Protein AF-A0A8H9LER7-F1 (afdb_monomer)

pLDDT: mean 70.86, std 13.46, range [41.44, 95.25]

Sequence (81 aa):
MLDLSQPTFERKDKQMPEMDPLDDVVEEISIEAPEADAVEQHQLLQVTDDRRWPEHVPFEADPADVAEQERTVDLDDDDYR

Mean predicted aligned error: 18.54 Å

Foldseek 3Di:
DDDPDDDDPDPDDDPDPDDPVVVVVCVVDPPDDPPVVVVVVPDDDPDDPQQDQDPDDDPPDDSVVVSVVSRDDDDDPVVPD

Structure (mmCIF, N/CA/C/O backbone):
data_AF-A0A8H9LER7-F1
#
_entry.id   AF-A0A8H9LER7-F1
#
loop_
_atom_site.group_PDB
_atom_site.id
_atom_site.type_symbol
_atom_site.label_atom_id
_atom_site.label_alt_id
_atom_site.label_comp_id
_atom_site.label_asym_id
_atom_site.label_entity_id
_atom_site.label_seq_id
_atom_site.pdbx_PDB_ins_code
_atom_site.Cartn_x
_atom_site.Cartn_y
_atom_site.Cartn_z
_atom_site.occupancy
_atom_site.B_iso_or_equiv
_atom_site.auth_seq_id
_atom_site.auth_comp_id
_atom_site.auth_asym_id
_atom_site.auth_atom_id
_atom_site.pdbx_PDB_model_num
ATOM 1 N N . MET A 1 1 ? 13.028 10.154 44.094 1.00 41.44 1 MET A N 1
ATOM 2 C CA . MET A 1 1 ? 13.205 11.249 43.116 1.00 41.44 1 MET A CA 1
ATOM 3 C C . MET A 1 1 ? 14.612 11.119 42.546 1.00 41.44 1 MET A C 1
ATOM 5 O O . MET A 1 1 ? 15.500 10.781 43.310 1.00 41.44 1 MET A O 1
ATOM 9 N N . LEU A 1 2 ? 14.722 11.266 41.224 1.00 52.91 2 LEU A N 1
ATOM 10 C CA . LEU A 1 2 ? 15.834 11.028 40.280 1.00 52.91 2 LEU A CA 1
ATOM 11 C C . LEU A 1 2 ? 17.291 11.128 40.796 1.00 52.91 2 LEU A C 1
ATOM 13 O O . LEU A 1 2 ? 17.640 12.125 41.416 1.00 52.91 2 LEU A O 1
ATOM 17 N N . ASP A 1 3 ? 18.148 10.185 40.371 1.00 47.19 3 ASP A N 1
ATOM 18 C CA . ASP A 1 3 ? 19.559 10.470 40.050 1.00 47.19 3 ASP A CA 1
ATOM 19 C C . ASP A 1 3 ? 19.964 9.766 38.737 1.00 47.19 3 ASP A C 1
ATOM 21 O O . ASP A 1 3 ? 19.886 8.542 38.607 1.00 47.19 3 ASP A O 1
ATOM 25 N N . LEU A 1 4 ? 20.312 10.580 37.735 1.00 59.03 4 LEU A N 1
ATOM 26 C CA . LEU A 1 4 ? 20.733 10.195 36.387 1.00 59.03 4 LEU A CA 1
ATOM 27 C C . LEU A 1 4 ? 22.230 9.844 36.363 1.00 59.03 4 LEU A C 1
ATOM 29 O O . LEU A 1 4 ? 23.031 10.588 35.795 1.00 59.03 4 LEU A O 1
ATOM 33 N N . SER A 1 5 ? 22.635 8.702 36.909 1.00 53.25 5 SER A N 1
ATOM 34 C CA . SER A 1 5 ? 24.022 8.252 36.736 1.00 53.25 5 SER A CA 1
ATOM 35 C C . SER A 1 5 ? 24.136 7.296 35.547 1.00 53.25 5 SER A C 1
ATOM 37 O O . SER A 1 5 ? 24.154 6.074 35.687 1.00 53.25 5 SER A O 1
ATOM 39 N N . GLN A 1 6 ? 24.152 7.859 34.334 1.00 65.62 6 GLN A N 1
ATOM 40 C CA . GLN A 1 6 ? 24.680 7.151 33.165 1.00 65.62 6 GLN A CA 1
ATOM 41 C C . GLN A 1 6 ? 26.172 6.865 33.424 1.00 65.62 6 GLN A C 1
ATOM 43 O O . GLN A 1 6 ? 26.899 7.798 33.773 1.00 65.62 6 GLN A O 1
ATOM 48 N N . PRO A 1 7 ? 26.666 5.625 33.264 1.00 50.88 7 PRO A N 1
ATOM 49 C CA . PRO A 1 7 ? 28.086 5.351 33.427 1.00 50.88 7 PRO A CA 1
ATOM 50 C C . PRO A 1 7 ? 28.876 6.025 32.297 1.00 50.88 7 PRO A C 1
ATOM 52 O O . PRO A 1 7 ? 28.692 5.732 31.116 1.00 50.88 7 PRO A O 1
ATOM 55 N N . THR A 1 8 ? 29.768 6.941 32.666 1.00 52.59 8 THR A N 1
ATOM 56 C CA . THR A 1 8 ? 30.732 7.574 31.762 1.00 52.59 8 THR A CA 1
ATOM 57 C C . THR A 1 8 ? 31.711 6.523 31.242 1.00 52.59 8 THR A C 1
ATOM 59 O O . THR A 1 8 ? 32.556 6.034 31.993 1.00 52.59 8 THR A O 1
ATOM 62 N N . PHE A 1 9 ? 31.617 6.171 29.958 1.00 57.84 9 PHE A N 1
ATOM 63 C CA . PHE A 1 9 ? 32.636 5.356 29.302 1.00 57.84 9 PHE A CA 1
ATOM 64 C C . PHE A 1 9 ? 33.856 6.238 29.006 1.00 57.84 9 PHE A C 1
ATOM 66 O O . PHE A 1 9 ? 33.862 7.040 28.073 1.00 57.84 9 PHE A O 1
ATOM 73 N N . GLU A 1 10 ? 34.870 6.128 29.859 1.00 57.44 10 GLU A N 1
ATOM 74 C CA . GLU A 1 10 ? 36.148 6.827 29.747 1.00 57.44 10 GLU A CA 1
ATOM 75 C C . GLU A 1 10 ? 36.855 6.428 28.438 1.00 57.44 10 GLU A C 1
ATOM 77 O O . GLU A 1 10 ? 37.362 5.311 28.300 1.00 57.44 10 GLU A O 1
ATOM 82 N N . ARG A 1 11 ? 36.888 7.333 27.451 1.00 59.03 11 ARG A N 1
ATOM 83 C CA . ARG A 1 11 ? 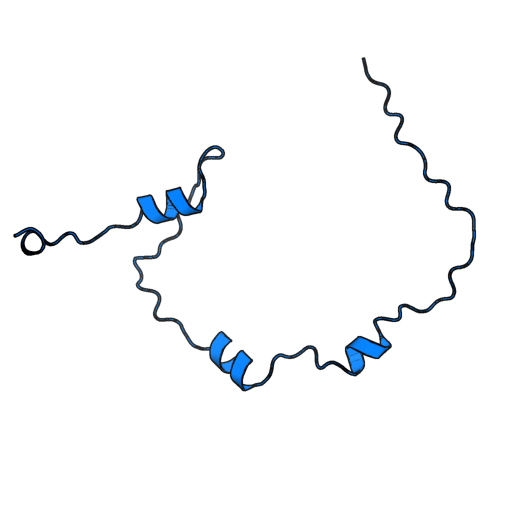37.700 7.158 26.240 1.00 59.03 11 ARG A CA 1
ATOM 84 C C . ARG A 1 11 ? 39.157 7.424 26.604 1.00 59.03 11 ARG A C 1
ATOM 86 O O . ARG A 1 11 ? 39.614 8.557 26.552 1.00 59.03 11 ARG A O 1
ATOM 93 N N . LYS A 1 12 ? 39.877 6.378 27.009 1.00 51.69 12 LYS A N 1
ATOM 94 C CA . LYS A 1 12 ? 41.341 6.413 27.077 1.00 51.69 12 LYS A CA 1
ATOM 95 C C . LYS A 1 12 ? 41.879 6.626 25.666 1.00 51.69 12 LYS A C 1
ATOM 97 O O . LYS A 1 12 ? 41.560 5.841 24.773 1.00 51.69 12 LYS A O 1
ATOM 102 N N . ASP A 1 13 ? 42.690 7.663 25.494 1.00 57.94 13 ASP A N 1
ATOM 103 C CA . ASP A 1 13 ? 43.426 7.972 24.273 1.00 57.94 13 ASP A CA 1
ATOM 104 C C . ASP A 1 13 ? 44.278 6.771 23.843 1.00 57.94 13 ASP A C 1
ATOM 106 O O . ASP A 1 13 ? 45.414 6.570 24.274 1.00 57.94 13 ASP A O 1
ATOM 110 N N . LYS A 1 14 ? 43.706 5.932 22.988 1.00 52.38 14 LYS A N 1
ATOM 111 C CA . LYS A 1 14 ? 44.431 4.962 22.185 1.00 52.38 14 LYS A CA 1
ATOM 112 C C . LYS A 1 14 ? 44.140 5.359 20.756 1.00 52.38 14 LYS A C 1
ATOM 114 O O . LYS A 1 14 ? 43.036 5.141 20.269 1.00 52.38 14 LYS A O 1
ATOM 119 N N . GLN A 1 15 ? 45.113 6.024 20.144 1.00 53.00 15 GLN A N 1
ATOM 120 C CA . GLN A 1 15 ? 45.107 6.385 18.736 1.00 53.00 15 GLN A CA 1
ATOM 121 C C . GLN A 1 15 ? 44.738 5.129 17.935 1.00 53.00 15 GLN A C 1
ATOM 123 O O . GLN A 1 15 ? 45.519 4.179 17.858 1.00 53.00 15 GLN A O 1
ATOM 128 N N . MET A 1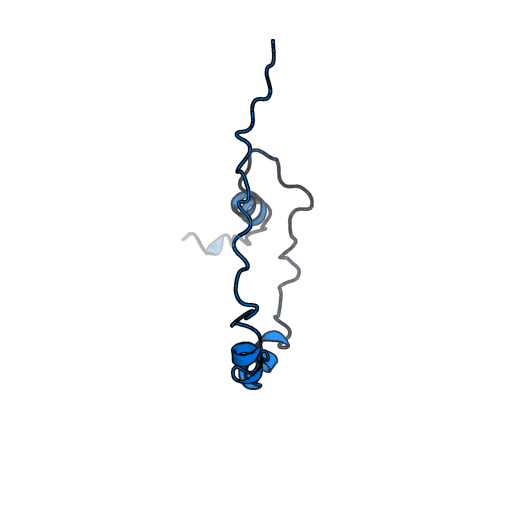 16 ? 43.492 5.077 17.464 1.00 51.59 16 MET A N 1
ATOM 129 C CA . MET A 1 16 ? 43.047 4.065 16.519 1.00 51.59 16 MET A CA 1
ATOM 130 C C . MET A 1 16 ? 43.812 4.369 15.230 1.00 51.59 16 MET A C 1
ATOM 132 O O . MET A 1 16 ? 43.763 5.521 14.795 1.00 51.59 16 MET A O 1
ATOM 136 N N . PRO A 1 17 ? 44.587 3.425 14.669 1.00 59.72 17 PRO A N 1
ATOM 137 C CA . PRO A 1 17 ? 45.151 3.644 13.349 1.00 59.72 17 PRO A CA 1
ATOM 138 C C . PRO A 1 17 ? 43.993 3.951 12.394 1.00 59.72 17 PRO A C 1
ATOM 140 O O . PRO A 1 17 ? 43.011 3.213 12.350 1.00 59.72 17 PRO A O 1
ATOM 143 N N . GLU A 1 18 ? 44.099 5.093 11.719 1.00 62.59 18 GLU A N 1
ATOM 144 C CA . GLU A 1 18 ? 43.169 5.579 10.706 1.00 62.59 18 GLU A CA 1
ATOM 145 C C . GLU A 1 18 ? 43.146 4.584 9.545 1.00 62.59 18 GLU A C 1
ATOM 147 O O . GLU A 1 18 ? 44.049 4.558 8.716 1.00 62.59 18 GLU A O 1
ATOM 152 N N . MET A 1 19 ? 42.146 3.713 9.542 1.00 60.38 19 MET A N 1
ATOM 153 C CA . MET A 1 19 ? 41.672 2.977 8.380 1.00 60.38 19 MET A CA 1
ATOM 154 C C . MET A 1 19 ? 40.179 2.834 8.621 1.00 60.38 19 MET A C 1
ATOM 156 O O . MET A 1 19 ? 39.797 2.138 9.559 1.00 60.38 19 MET A O 1
ATOM 160 N N . ASP A 1 20 ? 39.345 3.514 7.840 1.00 59.41 20 ASP A N 1
ATOM 161 C CA . ASP A 1 20 ? 37.982 3.031 7.649 1.00 59.41 20 ASP A CA 1
ATOM 162 C C . ASP A 1 20 ? 38.112 1.947 6.568 1.00 59.41 20 ASP A C 1
ATOM 164 O O . ASP A 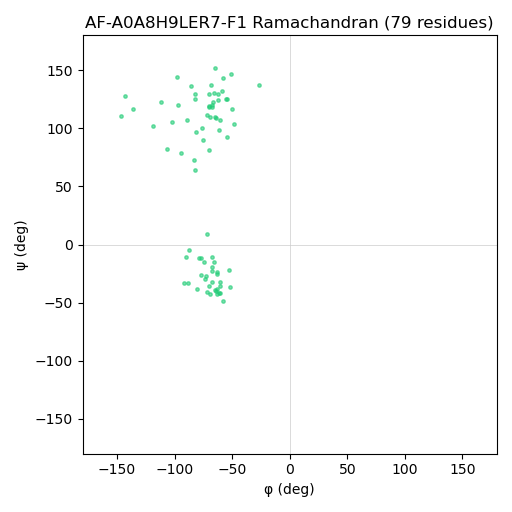1 20 ? 38.250 2.273 5.389 1.00 59.41 20 ASP A O 1
ATOM 168 N N . PRO A 1 21 ? 38.203 0.651 6.933 1.00 57.91 21 PRO A N 1
ATOM 169 C CA . PRO A 1 21 ? 38.519 -0.430 5.994 1.00 57.91 21 PRO A CA 1
ATOM 170 C C . PRO A 1 21 ? 37.346 -0.728 5.050 1.00 57.91 21 PRO A C 1
ATOM 172 O O . PRO A 1 21 ? 37.340 -1.746 4.365 1.00 57.91 21 PRO A O 1
ATOM 175 N N . LEU A 1 22 ? 36.320 0.118 5.079 1.00 55.81 22 LEU A N 1
ATOM 176 C CA . LEU A 1 22 ? 35.160 0.036 4.223 1.00 55.81 22 LEU A CA 1
ATOM 177 C C . LEU A 1 22 ? 35.394 0.805 2.925 1.00 55.81 22 LEU A C 1
ATOM 179 O O . LEU A 1 22 ? 34.936 0.314 1.908 1.00 55.81 22 LEU A O 1
ATOM 183 N N . ASP A 1 23 ? 36.150 1.913 2.932 1.00 56.25 23 ASP A N 1
ATOM 184 C CA . ASP A 1 23 ? 36.302 2.825 1.781 1.00 56.25 23 ASP A CA 1
ATOM 185 C C . ASP A 1 23 ? 36.917 2.134 0.543 1.00 56.25 23 ASP A C 1
ATOM 187 O O . ASP A 1 23 ? 36.407 2.266 -0.564 1.00 56.25 23 ASP A O 1
ATOM 191 N N . ASP A 1 24 ? 37.936 1.294 0.757 1.00 55.16 24 ASP A N 1
ATOM 192 C CA . ASP A 1 24 ? 38.624 0.508 -0.288 1.00 55.16 24 ASP A CA 1
ATOM 193 C C . ASP A 1 24 ? 37.756 -0.655 -0.817 1.00 55.16 24 ASP A C 1
ATOM 195 O O . ASP A 1 24 ? 37.857 -1.060 -1.971 1.00 55.16 24 ASP A O 1
ATOM 199 N N . VAL A 1 25 ? 36.835 -1.167 0.011 1.00 56.34 25 VAL A N 1
ATOM 200 C CA . VAL A 1 25 ? 35.902 -2.235 -0.379 1.00 56.34 25 VAL A CA 1
ATOM 201 C C . VAL A 1 25 ? 34.723 -1.662 -1.166 1.00 56.34 25 VAL A C 1
ATOM 203 O O . VAL A 1 25 ? 34.309 -2.287 -2.138 1.00 56.34 25 VAL A O 1
ATOM 206 N N . VAL A 1 26 ? 34.200 -0.475 -0.815 1.00 57.53 26 VAL A N 1
ATOM 207 C CA . VAL A 1 26 ? 33.086 0.158 -1.561 1.00 57.53 26 VAL A CA 1
ATOM 208 C C . VAL A 1 26 ? 33.464 0.497 -3.005 1.00 57.53 26 VAL A C 1
ATOM 210 O O . VAL A 1 26 ? 32.579 0.600 -3.849 1.00 57.53 26 VAL A O 1
ATOM 213 N N . GLU A 1 27 ? 34.755 0.668 -3.297 1.00 58.06 27 GLU A N 1
ATOM 214 C CA . GLU A 1 27 ? 35.245 0.915 -4.657 1.00 58.06 27 GLU A CA 1
ATOM 215 C C . GLU A 1 27 ? 35.276 -0.373 -5.516 1.00 58.06 27 GLU A C 1
ATOM 217 O O . GLU A 1 27 ? 35.119 -0.297 -6.735 1.00 58.06 27 GLU A O 1
ATOM 222 N N . GLU A 1 28 ? 35.404 -1.563 -4.903 1.00 59.38 28 GLU A N 1
ATOM 223 C CA . GLU A 1 28 ? 35.457 -2.866 -5.600 1.00 59.38 28 GLU A CA 1
ATOM 224 C C . GLU A 1 28 ? 34.073 -3.533 -5.764 1.00 59.38 28 GLU A C 1
ATOM 226 O O . GLU A 1 28 ? 33.810 -4.186 -6.778 1.00 59.38 28 GLU A O 1
ATOM 231 N N . ILE A 1 29 ? 33.151 -3.346 -4.813 1.00 64.50 29 ILE A N 1
ATOM 232 C CA . ILE A 1 29 ? 31.741 -3.744 -4.964 1.00 64.50 29 ILE A CA 1
ATOM 233 C C . ILE A 1 29 ? 30.951 -2.595 -5.581 1.00 64.50 29 ILE A C 1
ATOM 235 O O . ILE A 1 29 ? 30.648 -1.608 -4.917 1.00 64.50 29 ILE A O 1
ATOM 239 N N . SER A 1 30 ? 30.570 -2.741 -6.852 1.00 66.94 30 SER A N 1
ATOM 240 C CA . SER A 1 30 ? 29.637 -1.813 -7.494 1.00 66.94 30 SER A CA 1
ATOM 241 C C . SER A 1 30 ? 28.397 -1.633 -6.609 1.00 66.94 30 SER A C 1
ATOM 243 O O . SER A 1 30 ? 27.665 -2.585 -6.358 1.00 66.94 30 SER A O 1
ATOM 245 N N . ILE A 1 31 ? 28.183 -0.408 -6.120 1.00 73.50 31 ILE A N 1
ATOM 246 C CA . ILE A 1 31 ? 27.027 -0.041 -5.282 1.00 73.50 31 ILE A CA 1
ATOM 247 C C . ILE A 1 31 ? 25.692 -0.138 -6.034 1.00 73.50 31 ILE A C 1
ATOM 249 O O . ILE A 1 31 ? 24.623 -0.082 -5.429 1.00 73.50 31 ILE A O 1
ATOM 253 N N . GLU A 1 32 ? 25.763 -0.216 -7.362 1.00 74.19 32 GLU A N 1
ATOM 254 C CA . GLU A 1 32 ? 24.625 -0.303 -8.259 1.00 74.19 32 GLU A CA 1
ATOM 255 C C . GLU A 1 32 ? 24.192 -1.764 -8.412 1.00 74.19 32 GLU A C 1
ATOM 257 O O . GLU A 1 32 ? 25.017 -2.665 -8.579 1.00 74.19 32 GLU A O 1
ATOM 262 N N . ALA A 1 33 ? 22.881 -1.998 -8.359 1.00 84.38 33 ALA A N 1
ATOM 263 C CA . ALA A 1 33 ? 22.318 -3.299 -8.681 1.00 84.38 33 ALA A CA 1
ATOM 264 C C . ALA A 1 33 ? 22.555 -3.634 -10.171 1.00 84.38 33 ALA A C 1
ATOM 266 O O . ALA A 1 33 ? 22.624 -2.722 -10.996 1.00 84.38 33 ALA A O 1
ATOM 267 N N . PRO A 1 34 ? 22.644 -4.920 -10.559 1.00 86.12 34 PRO A N 1
ATOM 268 C CA . PRO A 1 34 ? 22.723 -5.304 -11.968 1.00 86.12 34 PRO A CA 1
ATOM 269 C C . PRO A 1 34 ? 21.605 -4.665 -12.805 1.00 86.12 34 PRO A C 1
ATOM 271 O O . PRO A 1 34 ? 20.476 -4.547 -12.331 1.00 86.12 34 PRO A O 1
ATOM 274 N N . GLU A 1 35 ? 21.880 -4.341 -14.076 1.00 79.81 35 GLU A N 1
ATOM 275 C CA . GLU A 1 35 ? 20.903 -3.681 -14.965 1.00 79.81 35 GLU A CA 1
ATOM 276 C C . GLU A 1 35 ? 19.550 -4.410 -15.013 1.00 79.81 35 GLU A C 1
ATOM 278 O O . GLU A 1 35 ? 18.501 -3.774 -15.060 1.00 79.81 35 GLU A O 1
ATOM 283 N N . ALA A 1 36 ? 19.562 -5.746 -14.965 1.00 84.25 36 ALA A N 1
ATOM 284 C CA . ALA A 1 36 ? 18.345 -6.553 -14.944 1.00 84.25 36 ALA A CA 1
ATOM 285 C C . ALA A 1 36 ? 17.491 -6.325 -13.681 1.00 84.25 36 ALA A C 1
ATOM 287 O O . ALA A 1 36 ? 16.274 -6.223 -13.794 1.00 84.25 36 ALA A O 1
ATOM 288 N N . ASP A 1 37 ? 18.120 -6.183 -12.511 1.00 83.31 37 ASP A N 1
ATOM 289 C CA . ASP A 1 37 ? 17.436 -5.924 -11.237 1.00 83.31 37 ASP A CA 1
ATOM 290 C C . ASP A 1 37 ? 16.849 -4.503 -11.232 1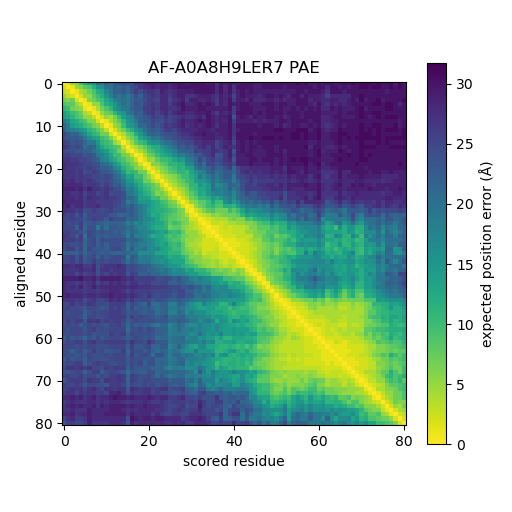.00 83.31 37 ASP A C 1
ATOM 292 O O . ASP A 1 37 ? 15.679 -4.298 -10.916 1.00 83.31 37 ASP A O 1
ATOM 296 N N . ALA A 1 38 ? 17.611 -3.518 -11.728 1.00 86.88 38 ALA A N 1
ATOM 297 C CA . ALA A 1 38 ? 17.137 -2.141 -11.881 1.00 86.88 38 ALA A CA 1
ATOM 298 C C . ALA A 1 38 ? 15.921 -2.031 -12.825 1.00 86.88 38 ALA A C 1
ATOM 300 O O . ALA A 1 38 ? 15.007 -1.239 -12.580 1.00 86.88 38 ALA A O 1
ATOM 301 N N . VAL A 1 39 ? 15.872 -2.842 -13.888 1.00 87.25 39 VAL A N 1
ATOM 302 C CA . VAL A 1 39 ? 14.709 -2.926 -14.789 1.00 87.25 39 VAL A CA 1
ATOM 303 C C . VAL A 1 39 ? 13.470 -3.436 -14.055 1.00 87.25 39 VAL A C 1
ATOM 305 O O . VAL A 1 39 ? 12.391 -2.872 -14.248 1.00 87.25 39 VAL A O 1
ATOM 308 N N . GLU A 1 40 ? 13.606 -4.451 -13.199 1.00 84.31 40 GLU A N 1
ATOM 309 C CA . GLU A 1 40 ? 12.497 -4.957 -12.379 1.00 84.31 40 GLU A CA 1
ATOM 310 C C . GLU A 1 40 ? 11.992 -3.893 -11.395 1.00 84.31 40 GLU A C 1
ATOM 312 O O . GLU A 1 40 ? 10.781 -3.734 -11.245 1.00 84.31 40 GLU A O 1
ATOM 317 N N . GLN A 1 41 ? 12.883 -3.086 -10.808 1.00 83.81 41 GLN A N 1
ATOM 318 C CA . GLN A 1 41 ? 12.488 -1.981 -9.920 1.00 83.81 41 GLN A CA 1
ATOM 319 C C . GLN A 1 41 ? 11.753 -0.849 -10.648 1.00 83.81 41 GLN A C 1
ATOM 321 O O . GLN A 1 41 ? 10.895 -0.180 -10.072 1.00 83.81 41 GLN A O 1
ATOM 326 N N . HIS A 1 42 ? 12.090 -0.602 -11.915 1.00 83.50 42 HIS A N 1
ATOM 327 C CA . HIS A 1 42 ? 11.453 0.436 -12.731 1.00 83.50 42 HIS A CA 1
ATOM 328 C C . HIS A 1 42 ? 10.191 -0.062 -13.449 1.00 83.50 42 HIS A C 1
ATOM 330 O O . HIS A 1 42 ? 9.495 0.720 -14.107 1.00 83.50 42 HIS A O 1
ATOM 336 N N . GLN A 1 43 ? 9.880 -1.354 -13.345 1.00 85.75 43 GLN A N 1
ATOM 337 C CA . GLN A 1 43 ? 8.668 -1.923 -13.904 1.00 85.75 43 GLN A CA 1
ATOM 338 C C . GLN A 1 43 ? 7.457 -1.371 -13.139 1.00 85.75 43 GLN A C 1
ATOM 340 O O . GLN A 1 43 ? 7.305 -1.575 -11.936 1.00 85.75 43 GLN A O 1
ATOM 345 N N . LEU A 1 44 ? 6.557 -0.683 -13.849 1.00 79.69 44 LEU A N 1
ATOM 346 C CA . LEU A 1 44 ? 5.304 -0.227 -13.259 1.00 79.69 44 LEU A CA 1
ATOM 347 C C . LEU A 1 44 ? 4.466 -1.449 -12.864 1.00 79.69 44 LEU A C 1
ATOM 349 O O . LEU A 1 44 ? 3.938 -2.157 -13.724 1.00 79.69 44 LEU A O 1
ATOM 353 N N . LEU A 1 45 ? 4.336 -1.689 -11.562 1.00 77.25 45 LEU A N 1
ATOM 354 C CA . LEU A 1 45 ? 3.406 -2.682 -11.048 1.00 77.25 45 LEU A CA 1
ATOM 355 C C . LEU A 1 45 ? 1.982 -2.213 -11.353 1.00 77.25 45 LEU A C 1
ATOM 357 O O . LEU A 1 45 ? 1.617 -1.074 -11.057 1.00 77.25 45 LEU A O 1
ATOM 361 N N . GLN A 1 46 ? 1.165 -3.094 -11.930 1.00 72.12 46 GLN A N 1
ATOM 362 C CA . GLN A 1 46 ? -0.278 -2.883 -12.003 1.00 72.12 46 GLN A CA 1
ATOM 363 C C . GLN A 1 46 ? -0.847 -3.020 -10.589 1.00 72.12 46 GLN A C 1
ATOM 365 O O . GLN A 1 46 ? -1.309 -4.080 -10.174 1.00 72.12 46 GLN A O 1
ATOM 370 N N . VAL A 1 47 ? -0.741 -1.945 -9.814 1.00 63.00 47 VAL A N 1
ATOM 371 C CA . VAL A 1 47 ? -1.440 -1.806 -8.544 1.00 63.00 47 VAL A CA 1
ATOM 372 C C . VAL A 1 47 ? -2.905 -1.589 -8.907 1.00 63.00 47 VAL A C 1
ATOM 374 O O . VAL A 1 47 ? -3.250 -0.580 -9.516 1.00 63.00 47 VAL A O 1
ATOM 377 N N . THR A 1 48 ? -3.763 -2.562 -8.607 1.00 62.00 48 THR A N 1
ATOM 378 C CA . THR A 1 48 ? -5.214 -2.343 -8.602 1.00 62.00 48 THR A CA 1
ATOM 379 C C . THR A 1 48 ? -5.497 -1.160 -7.677 1.00 62.00 48 THR A C 1
ATOM 381 O O . THR A 1 48 ? -5.047 -1.186 -6.529 1.00 62.00 48 THR A O 1
ATOM 384 N N . ASP A 1 49 ? -6.186 -0.135 -8.185 1.00 57.84 49 ASP A N 1
ATOM 385 C CA . ASP A 1 49 ? -6.458 1.151 -7.511 1.00 57.84 49 ASP A CA 1
ATOM 386 C C . ASP A 1 49 ? -7.087 0.976 -6.112 1.00 57.84 49 ASP A C 1
ATOM 388 O O . ASP A 1 49 ? -6.916 1.807 -5.226 1.00 57.84 49 ASP A O 1
ATOM 392 N N . ASP A 1 50 ? -7.710 -0.176 -5.870 1.00 60.03 50 ASP A N 1
ATOM 393 C CA . ASP A 1 50 ? -8.312 -0.579 -4.599 1.00 60.03 50 ASP A CA 1
ATOM 394 C C . ASP A 1 50 ? -7.307 -0.819 -3.455 1.00 60.03 50 ASP A C 1
ATOM 396 O O . ASP A 1 50 ? -7.709 -0.956 -2.300 1.00 60.03 50 ASP A O 1
ATOM 400 N N . ARG A 1 51 ? -5.993 -0.862 -3.721 1.00 64.44 51 ARG A N 1
ATOM 401 C CA . ARG A 1 51 ? -4.961 -0.981 -2.670 1.00 64.44 51 ARG A CA 1
ATOM 402 C C . ARG A 1 51 ? -4.647 0.382 -2.053 1.00 64.44 51 ARG A C 1
ATOM 404 O O . ARG A 1 51 ? -3.531 0.892 -2.165 1.00 64.44 51 ARG A O 1
ATOM 411 N N . ARG A 1 52 ? -5.639 0.978 -1.393 1.00 71.06 52 ARG A N 1
ATOM 412 C CA . ARG A 1 52 ? -5.461 2.199 -0.601 1.00 71.06 52 ARG A CA 1
ATOM 413 C C . ARG A 1 52 ? -4.916 1.843 0.778 1.00 71.06 52 ARG A C 1
ATOM 415 O O . ARG A 1 52 ? -5.516 1.059 1.501 1.00 71.06 52 ARG A O 1
ATOM 422 N N . TRP A 1 53 ? -3.791 2.448 1.153 1.00 76.19 53 TRP A N 1
ATOM 423 C CA . TRP A 1 53 ? -3.311 2.368 2.530 1.00 76.19 53 TRP A CA 1
ATOM 424 C C . TRP A 1 53 ? -4.249 3.154 3.461 1.00 76.19 53 TRP A C 1
ATOM 426 O O . TRP A 1 53 ? -4.638 4.272 3.100 1.00 76.19 53 TRP A O 1
ATOM 436 N N . PRO A 1 54 ? -4.590 2.612 4.644 1.00 80.38 54 PRO A N 1
ATOM 437 C CA . PRO A 1 54 ? -5.388 3.327 5.631 1.00 80.38 54 PRO A CA 1
ATOM 438 C C . PRO A 1 54 ? -4.683 4.628 6.040 1.00 80.38 54 PRO A C 1
ATOM 440 O O . PRO A 1 54 ? -3.492 4.636 6.355 1.00 80.38 54 PRO A O 1
ATOM 443 N N . GLU A 1 55 ? -5.416 5.746 6.052 1.00 86.25 55 GLU A N 1
ATOM 444 C CA . GLU A 1 55 ? -4.874 7.062 6.444 1.00 86.25 55 GLU A CA 1
ATOM 445 C C . GLU A 1 55 ? -4.502 7.126 7.932 1.00 86.25 55 GLU A C 1
ATOM 447 O O . GLU A 1 55 ? -3.681 7.950 8.341 1.00 86.25 55 GLU A O 1
ATOM 452 N N . HIS A 1 56 ? -5.103 6.261 8.750 1.00 86.69 56 HIS A N 1
ATOM 453 C CA . HIS A 1 56 ? -4.849 6.189 10.178 1.00 86.69 56 HIS A CA 1
ATOM 454 C C . HIS A 1 56 ? -4.876 4.743 10.670 1.00 86.69 56 HIS A C 1
ATOM 456 O O . HIS A 1 56 ? -5.852 4.027 10.469 1.00 86.69 56 HIS A O 1
ATOM 462 N N . VAL A 1 57 ? -3.819 4.349 11.377 1.00 88.75 57 VAL A N 1
ATOM 463 C CA . VAL A 1 57 ? -3.725 3.065 12.075 1.00 88.75 57 VAL A CA 1
ATOM 464 C C . VAL A 1 57 ? -3.731 3.349 13.582 1.00 88.75 57 VAL A C 1
ATOM 466 O O . VAL A 1 57 ? -2.871 4.106 14.049 1.00 88.75 57 VAL A O 1
ATOM 469 N N . PRO A 1 58 ? -4.680 2.791 14.358 1.00 90.94 58 PRO A N 1
ATOM 470 C CA . PRO A 1 58 ? -4.680 2.908 15.814 1.00 90.94 58 PRO A CA 1
ATOM 471 C C . PRO A 1 58 ? -3.391 2.358 16.433 1.00 90.94 58 PRO A C 1
ATOM 473 O O . PRO A 1 58 ? -2.877 1.335 16.000 1.00 90.94 58 PRO A O 1
ATOM 476 N N . PHE A 1 59 ? -2.898 2.994 17.498 1.00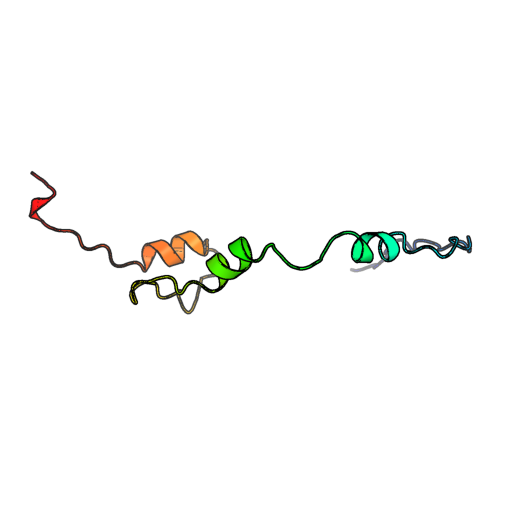 89.69 59 PHE A N 1
ATOM 477 C CA . PHE A 1 59 ? -1.610 2.640 18.122 1.00 89.69 59 PHE A CA 1
ATOM 478 C C . PHE A 1 59 ? -1.559 1.219 18.710 1.00 89.69 59 PHE A C 1
ATOM 480 O O . PHE A 1 59 ? -0.481 0.660 18.887 1.00 89.69 59 PHE A O 1
ATOM 487 N N . GLU A 1 60 ? -2.719 0.668 19.06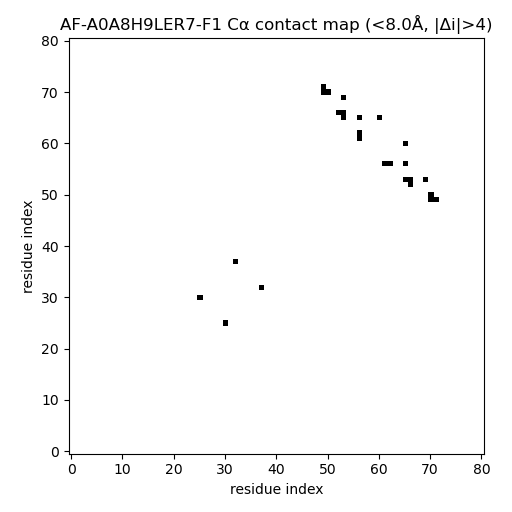7 1.00 95.25 60 GLU A N 1
ATOM 488 C CA . GLU A 1 60 ? -2.871 -0.679 19.627 1.00 95.25 60 GLU A CA 1
ATOM 489 C C . GLU A 1 60 ? -3.094 -1.764 18.564 1.00 95.25 60 GLU A C 1
ATOM 491 O O . GLU A 1 60 ? -3.047 -2.948 18.894 1.00 95.25 60 GLU A O 1
ATOM 496 N N . ALA A 1 61 ? -3.350 -1.374 17.312 1.00 91.06 61 ALA A N 1
ATOM 497 C CA . ALA A 1 61 ? -3.645 -2.290 16.220 1.00 91.06 61 ALA A CA 1
ATOM 498 C C . ALA A 1 61 ? -2.393 -2.563 15.381 1.00 91.06 61 ALA A C 1
ATOM 500 O O . ALA A 1 61 ? -1.577 -1.668 15.148 1.00 91.06 61 ALA A O 1
ATOM 501 N N . ASP A 1 62 ? -2.262 -3.797 14.895 1.00 90.06 62 ASP A N 1
ATOM 502 C CA . ASP A 1 62 ? -1.231 -4.118 13.917 1.00 90.06 62 ASP A CA 1
ATOM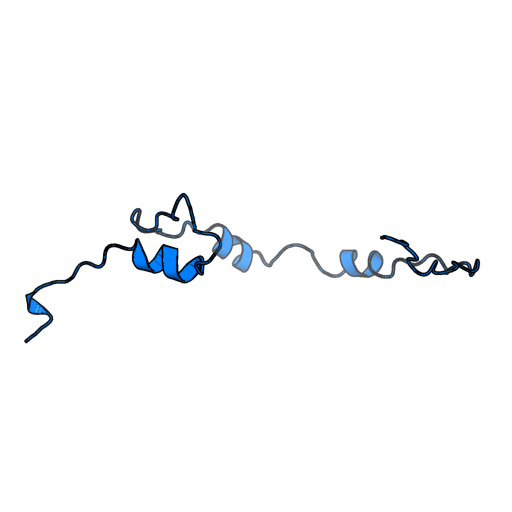 503 C C . ASP A 1 62 ? -1.571 -3.454 12.565 1.00 90.06 62 ASP A C 1
ATOM 505 O O . ASP A 1 62 ? -2.700 -3.585 12.080 1.00 90.06 62 ASP A O 1
ATOM 509 N N . PRO A 1 63 ? -0.633 -2.724 11.937 1.00 86.50 63 PRO A N 1
ATOM 510 C CA . PRO A 1 63 ? -0.893 -2.048 10.670 1.00 86.50 63 PRO A CA 1
ATOM 511 C C . PRO A 1 63 ? -1.290 -2.984 9.525 1.00 86.50 63 PRO A C 1
ATOM 513 O O . PRO A 1 63 ? -2.052 -2.568 8.652 1.00 86.50 63 PRO A O 1
ATOM 516 N N . ALA A 1 64 ? -0.777 -4.219 9.501 1.00 87.12 64 ALA A N 1
ATOM 517 C CA . ALA A 1 64 ? -1.099 -5.185 8.456 1.00 87.12 64 ALA A CA 1
ATOM 518 C C . ALA A 1 64 ? -2.534 -5.697 8.607 1.00 87.12 64 ALA A C 1
ATO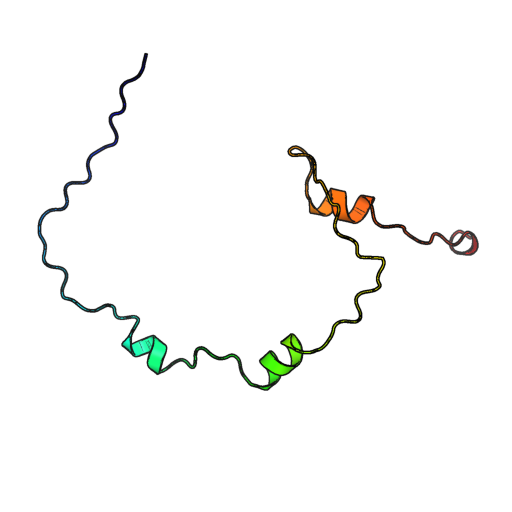M 520 O O . ALA A 1 64 ? -3.250 -5.771 7.609 1.00 87.12 64 ALA A O 1
ATOM 521 N N . ASP A 1 65 ? -2.979 -5.959 9.839 1.00 86.44 65 ASP A N 1
ATOM 522 C CA . ASP A 1 65 ? -4.386 -6.266 10.122 1.00 86.44 65 ASP A CA 1
ATOM 523 C C . ASP A 1 65 ? -5.298 -5.121 9.666 1.00 86.44 65 ASP A C 1
ATOM 525 O O . ASP A 1 65 ? -6.269 -5.350 8.951 1.00 86.44 65 ASP A O 1
ATOM 529 N N . VAL A 1 66 ? -4.983 -3.869 10.012 1.00 88.94 66 VAL A N 1
ATOM 530 C CA . VAL A 1 66 ? -5.827 -2.723 9.619 1.00 88.94 66 VAL A CA 1
ATOM 531 C C . VAL A 1 66 ? -5.920 -2.585 8.098 1.00 88.94 66 VAL A C 1
ATOM 533 O O . VAL A 1 66 ? -7.010 -2.362 7.575 1.00 88.94 66 VAL A O 1
ATOM 536 N N . ALA A 1 67 ? -4.809 -2.760 7.381 1.00 85.44 67 ALA A N 1
ATOM 537 C CA . ALA A 1 67 ? -4.804 -2.697 5.923 1.00 85.44 67 ALA A CA 1
ATOM 538 C C . ALA A 1 67 ? -5.633 -3.823 5.272 1.00 85.44 67 ALA A C 1
ATOM 540 O O . ALA A 1 67 ? -6.328 -3.573 4.288 1.00 85.44 67 ALA A O 1
ATOM 541 N N . GLU A 1 68 ? -5.590 -5.044 5.814 1.00 83.50 68 GLU A N 1
ATOM 542 C CA . GLU A 1 68 ? -6.366 -6.182 5.296 1.00 83.50 68 GLU A CA 1
ATOM 543 C C . GLU A 1 68 ? -7.869 -6.012 5.561 1.00 83.50 68 GLU A C 1
ATOM 545 O O . GLU A 1 68 ? -8.694 -6.346 4.713 1.00 83.50 68 GLU A O 1
ATOM 550 N N . GLN A 1 69 ? -8.233 -5.433 6.705 1.00 82.81 69 GLN A N 1
ATOM 551 C CA . GLN A 1 69 ? -9.630 -5.241 7.103 1.00 82.81 69 GLN A CA 1
ATOM 552 C C . GLN A 1 69 ? -10.343 -4.134 6.314 1.00 82.81 69 GLN A C 1
ATOM 554 O O . GLN A 1 69 ? -11.555 -4.211 6.122 1.00 82.81 69 GLN A O 1
ATOM 559 N N . GLU A 1 70 ? -9.620 -3.113 5.846 1.00 80.44 70 GLU A N 1
ATOM 560 C CA . GLU A 1 70 ? -10.179 -2.085 4.952 1.00 80.44 70 GLU A CA 1
ATOM 561 C C . GLU A 1 70 ? -10.331 -2.582 3.505 1.00 80.44 70 GLU A C 1
ATOM 563 O O . GLU A 1 70 ? -10.996 -1.941 2.683 1.00 80.44 70 GLU A O 1
ATOM 568 N N . ARG A 1 71 ? -9.743 -3.737 3.171 1.00 77.88 71 ARG A N 1
ATOM 569 C CA . ARG A 1 71 ? -9.821 -4.303 1.828 1.00 77.88 71 ARG A CA 1
ATOM 570 C C . ARG A 1 71 ? -11.240 -4.791 1.552 1.00 77.88 71 ARG A C 1
ATOM 572 O O . ARG A 1 71 ? -11.737 -5.720 2.185 1.00 77.88 71 ARG A O 1
ATOM 579 N N . THR A 1 72 ? -11.877 -4.216 0.535 1.00 75.94 72 THR A N 1
ATOM 580 C CA . THR A 1 72 ? -13.137 -4.765 0.023 1.00 75.94 72 THR A CA 1
ATOM 581 C C . THR A 1 72 ? -12.841 -6.086 -0.683 1.00 75.94 72 THR A C 1
ATOM 583 O O . THR A 1 72 ? -12.068 -6.131 -1.641 1.00 75.94 72 THR A O 1
ATOM 586 N N . VAL A 1 73 ? -13.422 -7.174 -0.181 1.00 77.06 73 VAL A N 1
ATOM 587 C CA . VAL A 1 73 ? -13.390 -8.485 -0.835 1.00 77.06 73 VAL A CA 1
ATOM 588 C C . VAL A 1 73 ? -14.693 -8.644 -1.601 1.00 77.06 73 VAL A C 1
ATOM 590 O O . VAL A 1 73 ? -15.766 -8.600 -1.002 1.00 77.06 73 VAL A O 1
ATOM 593 N N . ASP A 1 74 ? -14.591 -8.812 -2.917 1.00 75.31 74 ASP A N 1
ATOM 594 C CA . ASP A 1 74 ? -15.740 -9.164 -3.746 1.00 75.31 74 ASP A CA 1
ATOM 595 C C . ASP A 1 74 ? -16.138 -10.607 -3.404 1.00 75.31 74 ASP A C 1
ATOM 597 O O . ASP A 1 74 ? -15.368 -11.545 -3.621 1.00 75.31 74 ASP A O 1
ATOM 601 N N . LEU A 1 75 ? -17.284 -10.763 -2.741 1.00 73.31 75 LEU A N 1
ATOM 602 C CA . LEU A 1 75 ? -17.858 -12.059 -2.396 1.00 73.31 75 LEU A CA 1
ATOM 603 C C . LEU A 1 75 ? -18.989 -12.326 -3.384 1.00 73.31 75 LEU A C 1
ATOM 605 O O . LEU A 1 75 ? -20.051 -11.711 -3.279 1.00 73.31 75 LEU A O 1
ATOM 609 N N . ASP A 1 76 ? -18.755 -13.224 -4.336 1.00 74.38 76 ASP A N 1
ATOM 610 C CA . ASP A 1 76 ? -19.800 -13.677 -5.247 1.00 74.38 76 ASP A CA 1
ATOM 611 C C . ASP A 1 76 ? -20.644 -14.770 -4.566 1.00 74.38 76 ASP A C 1
ATOM 613 O O . ASP A 1 76 ? -20.122 -15.720 -3.979 1.00 74.38 76 ASP A O 1
ATOM 617 N N . ASP A 1 77 ? -21.969 -14.606 -4.586 1.00 69.19 77 ASP A N 1
ATOM 618 C CA . ASP A 1 77 ? -22.917 -15.500 -3.903 1.00 69.19 77 ASP A CA 1
ATOM 619 C C . ASP A 1 77 ? -22.949 -16.905 -4.549 1.00 69.19 77 ASP A C 1
ATOM 621 O O . ASP A 1 77 ? -23.336 -17.876 -3.896 1.00 69.19 77 ASP A O 1
ATOM 625 N N . ASP A 1 78 ? -22.487 -17.057 -5.802 1.00 70.38 78 ASP A N 1
ATOM 626 C CA . ASP A 1 78 ? -22.394 -18.357 -6.485 1.00 70.38 78 ASP A CA 1
ATOM 627 C C . ASP A 1 78 ? -21.173 -19.204 -6.049 1.00 70.38 78 ASP A C 1
ATOM 629 O O . ASP A 1 78 ? -21.153 -20.403 -6.350 1.00 70.38 78 ASP A O 1
ATOM 633 N N . ASP A 1 79 ? -20.193 -18.656 -5.312 1.00 74.62 79 ASP A N 1
ATOM 634 C CA . ASP A 1 79 ? -19.012 -19.399 -4.814 1.00 74.62 79 ASP A CA 1
ATOM 635 C C . ASP A 1 79 ? -19.332 -20.343 -3.631 1.00 74.62 79 ASP A C 1
ATOM 637 O O . ASP A 1 79 ? -18.561 -21.254 -3.318 1.00 74.62 79 ASP A O 1
ATOM 641 N N . TYR A 1 80 ? -20.497 -20.187 -2.992 1.00 65.50 80 TYR A N 1
ATOM 642 C CA . TYR A 1 80 ? -20.975 -21.072 -1.925 1.00 65.50 80 TYR A CA 1
ATOM 643 C C . TYR A 1 80 ? -22.117 -21.979 -2.421 1.00 65.50 80 TYR A C 1
ATOM 645 O O . TYR A 1 80 ? -23.296 -21.719 -2.169 1.00 65.50 80 TYR A O 1
ATOM 653 N N . ARG A 1 81 ? -21.774 -23.087 -3.094 1.00 71.56 81 ARG A N 1
ATOM 654 C CA . ARG A 1 81 ? -22.696 -24.203 -3.395 1.00 71.56 81 ARG A CA 1
ATOM 655 C C . ARG A 1 81 ? -22.206 -25.550 -2.881 1.00 71.56 81 ARG A C 1
ATOM 657 O O . ARG A 1 81 ? -20.999 -25.842 -3.011 1.00 71.56 81 ARG A O 1
#

Organism: NCBI:txid1460882

Radius of gyration: 26.66 Å; Cα contacts (8 Å, |Δi|>4): 13; chains: 1; bounding box: 68×36×58 Å

Solvent-accessible surface area (backbone atoms only — not comparable to full-atom values): 5894 Å² total; per-residue (Å²): 134,90,82,91,79,76,83,81,80,80,81,72,94,64,86,70,78,92,64,73,80,54,64,73,47,57,73,74,47,74,87,65,72,58,70,70,57,50,50,60,72,68,49,82,72,88,70,62,83,80,74,64,77,68,96,73,71,58,93,90,52,59,64,67,59,55,45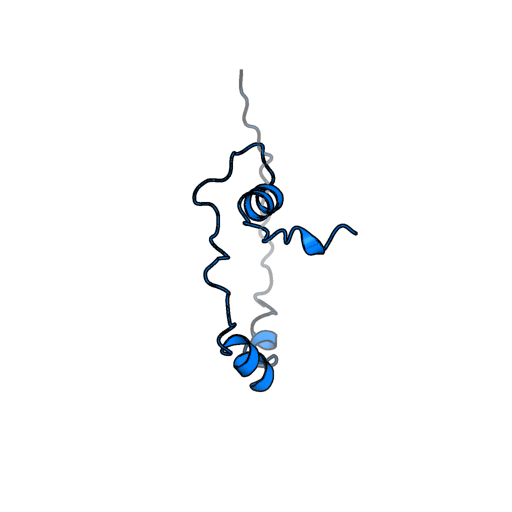,58,70,72,47,85,74,90,76,64,78,82,78,74,123

Secondary structure (DSSP, 8-state):
-----------------S--TTHHHHHHS-SSPPHHHHHHHHS-----TT-PPPS---TTS-HHHHHHHTSPP---GGG--